Protein AF-A0A1Y3BLN6-F1 (afdb_monomer_lite)

pLDDT: mean 83.05, std 11.74, range [38.03, 96.38]

Radius of gyration: 15.14 Å; chains: 1; bounding box: 24×34×41 Å

Structure (mmCIF, N/CA/C/O backbone):
data_AF-A0A1Y3BLN6-F1
#
_entry.id   AF-A0A1Y3BLN6-F1
#
loop_
_atom_site.group_PDB
_atom_site.id
_atom_site.type_symbol
_atom_site.label_atom_id
_atom_site.label_alt_id
_atom_site.label_comp_id
_atom_site.label_asym_id
_atom_site.label_entity_id
_atom_site.label_seq_id
_atom_site.pdbx_PDB_ins_code
_atom_site.Cartn_x
_atom_site.Cartn_y
_atom_site.Cartn_z
_atom_site.occupancy
_atom_site.B_iso_or_equiv
_atom_site.auth_seq_id
_atom_site.auth_comp_id
_atom_site.auth_asym_id
_atom_site.auth_atom_id
_atom_site.pdbx_PDB_model_num
ATOM 1 N N . MET A 1 1 ? 2.374 11.157 -2.993 1.00 68.62 1 MET A N 1
ATOM 2 C CA . MET A 1 1 ? 1.376 12.250 -2.887 1.00 68.62 1 MET A CA 1
ATOM 3 C C . MET A 1 1 ? 1.463 13.146 -4.117 1.00 68.62 1 MET A C 1
ATOM 5 O O . MET A 1 1 ? 2.516 13.733 -4.378 1.00 68.62 1 MET A O 1
ATOM 9 N N . ALA A 1 2 ? 0.382 13.194 -4.888 1.00 78.00 2 ALA A N 1
ATOM 10 C CA . ALA A 1 2 ? 0.266 13.909 -6.151 1.00 78.00 2 ALA A CA 1
ATOM 11 C C . ALA A 1 2 ? 0.344 15.436 -5.967 1.00 78.00 2 ALA A C 1
ATOM 13 O O . ALA A 1 2 ? 0.038 15.980 -4.905 1.00 78.00 2 ALA A O 1
ATOM 14 N N . ALA A 1 3 ? 0.724 16.160 -7.025 1.00 78.50 3 ALA A N 1
ATOM 15 C CA . ALA A 1 3 ? 0.896 17.615 -6.974 1.00 78.50 3 ALA A CA 1
ATOM 16 C C . ALA A 1 3 ? -0.381 18.362 -6.537 1.00 78.50 3 ALA A C 1
ATOM 18 O O . ALA A 1 3 ? -0.307 19.341 -5.796 1.00 78.50 3 ALA A O 1
ATOM 19 N N . ASN A 1 4 ? -1.557 17.878 -6.947 1.00 82.44 4 ASN 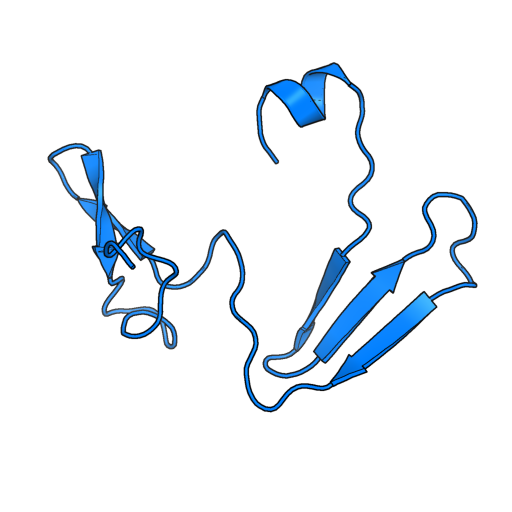A N 1
ATOM 20 C CA . ASN A 1 4 ? -2.842 18.461 -6.553 1.00 82.44 4 ASN A CA 1
ATOM 21 C C . ASN A 1 4 ? -3.187 18.206 -5.078 1.00 82.44 4 ASN A C 1
ATOM 23 O O . ASN A 1 4 ? -3.806 19.059 -4.447 1.00 82.44 4 ASN A O 1
ATOM 27 N N . GLU A 1 5 ? -2.764 17.075 -4.515 1.00 86.88 5 GLU A N 1
ATOM 28 C CA . GLU A 1 5 ? -2.955 16.760 -3.093 1.00 86.88 5 GLU A CA 1
ATOM 29 C C . GLU A 1 5 ? -2.094 17.677 -2.222 1.00 86.88 5 GLU A C 1
ATOM 31 O O . GLU A 1 5 ? -2.589 18.255 -1.254 1.00 86.88 5 GLU A O 1
ATOM 36 N N . LYS A 1 6 ? -0.840 17.909 -2.639 1.00 87.38 6 LYS A N 1
ATOM 37 C CA . LYS A 1 6 ? 0.064 18.863 -1.981 1.00 87.38 6 LYS A CA 1
ATOM 38 C C . LYS A 1 6 ? -0.488 20.290 -2.011 1.00 87.38 6 LYS A C 1
ATOM 40 O O . LYS A 1 6 ? -0.476 20.962 -0.988 1.00 87.38 6 LYS A O 1
ATOM 45 N N . LYS A 1 7 ? -1.024 20.745 -3.154 1.00 92.06 7 LYS A N 1
ATOM 46 C CA . LYS A 1 7 ? -1.637 22.085 -3.288 1.00 92.06 7 LYS A CA 1
ATOM 47 C C . LYS A 1 7 ? -2.825 22.306 -2.350 1.00 92.06 7 LYS A C 1
ATOM 49 O O . LYS A 1 7 ? -3.098 23.440 -1.980 1.00 92.06 7 LYS A O 1
ATOM 54 N N . ARG A 1 8 ? -3.546 21.239 -2.002 1.00 90.31 8 ARG A N 1
ATOM 55 C CA . ARG A 1 8 ? -4.735 21.288 -1.140 1.00 90.31 8 ARG A CA 1
ATOM 56 C C . ARG A 1 8 ? -4.426 20.979 0.325 1.00 90.31 8 ARG A C 1
ATOM 58 O O . ARG A 1 8 ? -5.365 20.886 1.107 1.00 90.31 8 ARG A O 1
ATOM 65 N N . SER A 1 9 ? -3.151 20.795 0.684 1.00 87.75 9 SER A N 1
ATOM 66 C CA . SER A 1 9 ? -2.726 20.355 2.019 1.00 87.75 9 SER A CA 1
ATOM 67 C C . SER A 1 9 ? -3.495 19.117 2.501 1.00 87.75 9 SER A C 1
ATOM 69 O O . SER A 1 9 ? -3.950 19.056 3.642 1.00 87.75 9 SER A O 1
ATOM 71 N N . ALA A 1 10 ? -3.689 18.139 1.608 1.00 88.12 10 ALA A N 1
ATOM 72 C CA . ALA A 1 10 ? -4.398 16.909 1.942 1.00 88.12 10 ALA A CA 1
ATOM 73 C C . ALA A 1 10 ? -3.638 16.107 3.012 1.00 88.12 10 ALA A C 1
ATOM 75 O O . ALA A 1 10 ? -2.413 15.982 2.956 1.00 88.12 10 ALA A O 1
ATOM 76 N N . LYS A 1 11 ? -4.373 15.531 3.970 1.00 89.56 11 LYS A N 1
ATOM 77 C CA . LYS A 1 11 ? -3.819 14.643 4.998 1.00 89.56 11 LYS A CA 1
ATOM 78 C C . LYS A 1 11 ? -3.802 13.197 4.500 1.00 89.56 11 LYS A C 1
ATOM 80 O O . LYS A 1 11 ? -4.790 12.716 3.946 1.00 89.56 11 LYS A O 1
ATOM 85 N N . THR A 1 12 ? -2.700 12.489 4.734 1.00 88.62 12 THR A N 1
ATOM 86 C CA . THR A 1 12 ? -2.617 11.044 4.488 1.00 88.62 12 THR A CA 1
ATOM 87 C C . THR A 1 12 ? -3.372 10.300 5.583 1.00 88.62 12 THR A C 1
ATOM 89 O O . THR A 1 12 ? -2.974 10.355 6.742 1.00 88.62 12 THR A O 1
ATOM 92 N N . ILE A 1 13 ? -4.439 9.589 5.219 1.00 93.19 13 ILE A N 1
ATOM 93 C CA . ILE A 1 13 ? -5.270 8.842 6.180 1.00 93.19 13 ILE A CA 1
ATOM 94 C C . ILE A 1 13 ? -5.073 7.326 6.117 1.00 93.19 13 ILE A C 1
ATOM 96 O O . ILE A 1 13 ? -5.562 6.627 6.992 1.00 93.19 13 ILE A O 1
ATOM 100 N N . VAL A 1 14 ? -4.351 6.800 5.127 1.00 92.38 14 VAL A N 1
ATOM 101 C CA . VAL A 1 14 ? -4.059 5.361 5.019 1.00 92.38 14 VAL A CA 1
ATOM 102 C C . VAL A 1 14 ? -2.571 5.134 5.248 1.00 92.38 14 VAL A C 1
ATOM 104 O O . VAL A 1 14 ? -1.740 5.802 4.632 1.00 92.38 14 VAL A O 1
ATOM 107 N N . SER A 1 15 ? -2.234 4.191 6.121 1.00 90.38 15 SER A N 1
ATOM 108 C CA . SER A 1 15 ? -0.854 3.811 6.428 1.00 90.38 15 SER A CA 1
ATOM 109 C C . SER A 1 15 ? -0.690 2.300 6.343 1.00 90.38 15 SER A C 1
ATOM 111 O O . SER A 1 15 ? -1.495 1.559 6.904 1.00 90.38 15 SER A O 1
ATOM 113 N N . LEU A 1 16 ? 0.363 1.850 5.665 1.00 88.75 16 LEU A N 1
ATOM 114 C CA . LEU A 1 16 ? 0.789 0.455 5.671 1.00 88.75 16 LEU A CA 1
ATOM 115 C C . LEU A 1 16 ? 1.608 0.188 6.944 1.00 88.75 16 LEU A C 1
ATOM 117 O O . LEU A 1 16 ? 2.495 0.980 7.262 1.00 88.75 16 LEU A O 1
ATOM 121 N N . ILE A 1 17 ? 1.301 -0.884 7.679 1.00 88.25 17 ILE A N 1
ATOM 122 C CA . ILE A 1 17 ? 2.074 -1.286 8.872 1.00 88.25 17 ILE A CA 1
ATOM 123 C C . ILE A 1 17 ? 3.011 -2.444 8.556 1.00 88.25 17 ILE A C 1
ATOM 125 O O . ILE A 1 17 ? 4.172 -2.436 8.957 1.00 88.25 17 ILE A O 1
ATOM 129 N N . ASP A 1 18 ? 2.489 -3.443 7.862 1.00 83.56 18 ASP A N 1
ATOM 130 C CA . ASP A 1 18 ? 3.182 -4.663 7.474 1.00 83.56 18 ASP A CA 1
ATOM 131 C C . ASP A 1 18 ? 2.627 -5.130 6.117 1.00 83.56 18 ASP A C 1
ATOM 133 O O . ASP A 1 18 ? 1.875 -4.415 5.452 1.00 83.56 18 ASP A O 1
ATOM 137 N N . THR A 1 19 ? 3.010 -6.324 5.672 1.00 82.12 19 THR A N 1
ATOM 138 C CA . THR A 1 19 ? 2.627 -6.847 4.354 1.00 82.12 19 THR A CA 1
ATOM 139 C C . THR A 1 19 ? 1.143 -7.203 4.228 1.00 82.12 19 THR A C 1
ATOM 141 O O . THR A 1 19 ? 0.672 -7.406 3.109 1.00 82.12 19 THR A O 1
ATOM 144 N N . ASN A 1 20 ? 0.399 -7.292 5.336 1.00 88.62 20 ASN A N 1
ATOM 145 C CA . ASN A 1 20 ? -0.977 -7.790 5.344 1.00 88.62 20 ASN A CA 1
ATOM 146 C C . ASN A 1 20 ? -1.964 -6.909 6.122 1.00 88.62 20 ASN A C 1
ATOM 148 O O . ASN A 1 20 ? -3.155 -7.217 6.162 1.00 88.62 20 ASN A O 1
ATOM 152 N N . SER A 1 21 ? -1.521 -5.792 6.699 1.00 92.38 21 SER A N 1
ATOM 153 C CA . SER A 1 21 ? -2.389 -4.872 7.415 1.00 92.38 21 SER A CA 1
ATOM 154 C C . SER A 1 21 ? -2.145 -3.396 7.113 1.00 92.38 21 SER A C 1
ATOM 156 O O . SER A 1 21 ? -1.021 -2.902 6.988 1.00 92.38 21 SER A O 1
ATOM 158 N N . ILE A 1 22 ? -3.261 -2.672 7.039 1.00 94.88 22 ILE A N 1
ATOM 159 C CA . ILE A 1 22 ? -3.299 -1.215 6.928 1.00 94.88 22 ILE A CA 1
ATOM 160 C C . ILE A 1 22 ? -3.992 -0.618 8.149 1.00 94.88 22 ILE A C 1
ATOM 162 O O . ILE A 1 22 ? -4.85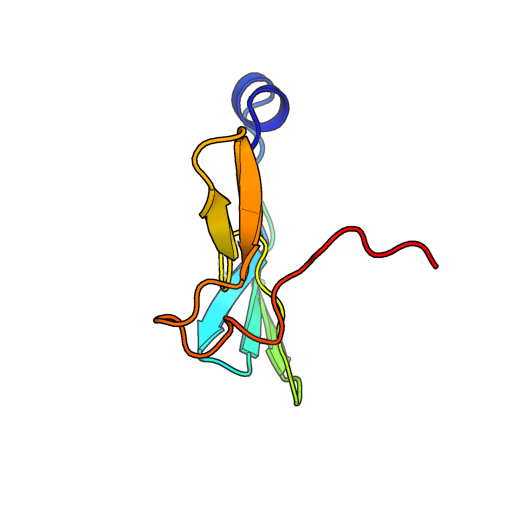6 -1.244 8.774 1.00 94.88 22 ILE A O 1
ATOM 166 N N . ILE A 1 23 ? -3.666 0.635 8.438 1.00 95.50 23 ILE A N 1
ATOM 167 C CA . ILE A 1 23 ? -4.441 1.489 9.327 1.00 95.50 23 ILE A CA 1
ATOM 168 C C . ILE A 1 23 ? -5.095 2.609 8.529 1.00 95.50 23 ILE A C 1
ATOM 170 O O . ILE A 1 23 ? -4.447 3.301 7.744 1.00 95.50 23 ILE A O 1
ATOM 174 N N . LEU A 1 24 ? -6.382 2.808 8.795 1.00 95.38 24 LEU A N 1
ATOM 175 C CA . LEU A 1 24 ? -7.103 4.026 8.478 1.00 95.38 24 LEU A CA 1
ATOM 176 C C . LEU A 1 24 ? -7.064 4.948 9.704 1.00 95.38 24 LEU A C 1
ATOM 178 O O . LEU A 1 24 ? -7.656 4.633 10.738 1.00 95.38 24 LEU A O 1
ATOM 182 N N . ASN A 1 25 ? -6.354 6.064 9.583 1.00 94.69 25 ASN A N 1
ATOM 183 C CA . ASN A 1 25 ? -6.246 7.104 10.598 1.00 94.69 25 ASN A CA 1
ATOM 184 C C . ASN A 1 25 ? -7.367 8.125 10.402 1.00 94.69 25 ASN A C 1
ATOM 186 O O . ASN A 1 25 ? -7.563 8.631 9.293 1.00 94.69 25 ASN A O 1
ATOM 190 N N . HIS A 1 26 ? -8.089 8.465 11.467 1.00 93.44 26 HIS A N 1
ATOM 191 C CA . HIS A 1 26 ? -9.012 9.587 11.409 1.00 93.44 26 HIS A CA 1
ATOM 192 C C . HIS A 1 26 ? -8.223 10.901 11.221 1.00 93.44 26 HIS A C 1
ATOM 194 O O . HIS A 1 26 ? -7.207 11.109 11.884 1.00 93.44 26 HIS A O 1
ATOM 200 N N . PRO A 1 27 ? -8.654 11.806 10.323 1.00 90.00 27 PRO A N 1
ATOM 201 C CA . PRO A 1 27 ? -7.862 12.983 9.947 1.00 90.00 27 PRO A CA 1
ATOM 202 C C . PRO A 1 27 ? -7.661 14.001 11.080 1.00 90.00 27 PRO A C 1
ATOM 204 O O . PRO A 1 27 ? -6.724 14.798 11.018 1.00 90.00 27 PRO A O 1
ATOM 207 N N . GLU A 1 28 ? -8.533 13.987 12.092 1.00 92.56 28 GLU A N 1
ATOM 208 C CA . GLU A 1 28 ? -8.526 14.939 13.218 1.00 92.56 28 GLU A CA 1
ATOM 209 C C . GLU A 1 28 ? -8.417 14.270 14.598 1.00 92.56 28 GLU A C 1
ATOM 211 O O . GLU A 1 28 ? -8.346 14.964 15.604 1.00 92.56 28 GLU A O 1
ATOM 216 N N . ASP A 1 29 ? -8.445 12.936 14.665 1.00 93.75 29 ASP A N 1
ATOM 217 C CA . ASP A 1 29 ? -8.474 12.192 15.932 1.00 93.75 29 ASP A CA 1
ATOM 218 C C . ASP A 1 29 ? -7.478 11.040 15.846 1.00 93.75 29 ASP A C 1
ATOM 220 O O . ASP A 1 29 ? -7.752 9.990 15.267 1.00 93.75 29 ASP A O 1
ATOM 224 N N . GLU A 1 30 ? -6.283 11.256 16.385 1.00 85.12 30 GLU A N 1
ATOM 225 C CA . GLU A 1 30 ? -5.205 10.280 16.283 1.00 85.12 30 GLU A CA 1
ATOM 226 C C . GLU A 1 30 ? -5.472 8.997 17.074 1.00 85.12 30 GLU A C 1
ATOM 228 O O . GLU A 1 30 ? -4.836 7.989 16.778 1.00 85.12 30 GLU A O 1
ATOM 233 N N . GLU A 1 31 ? -6.404 8.991 18.026 1.00 90.75 31 GLU A N 1
ATOM 234 C CA . GLU A 1 31 ? -6.766 7.793 18.793 1.00 90.75 31 GLU A CA 1
ATOM 235 C C . GLU A 1 31 ? -7.789 6.933 18.032 1.00 90.75 31 GLU A C 1
ATOM 237 O O . GLU A 1 31 ? -7.852 5.711 18.196 1.00 90.75 31 GLU A O 1
ATOM 242 N N . ASN A 1 32 ? -8.559 7.542 17.124 1.00 94.12 32 ASN A N 1
ATOM 243 C CA . ASN A 1 32 ? -9.534 6.843 16.295 1.00 94.12 32 ASN A CA 1
ATOM 244 C C . ASN A 1 32 ? -8.878 6.247 15.043 1.00 94.12 32 ASN A C 1
ATOM 246 O O . ASN A 1 32 ? -8.894 6.810 13.943 1.00 94.12 32 ASN A O 1
ATOM 250 N N . ARG A 1 33 ? -8.298 5.060 15.224 1.00 94.62 33 ARG A N 1
ATOM 251 C CA . ARG A 1 33 ? -7.668 4.282 14.156 1.00 94.62 33 ARG A CA 1
ATOM 252 C C . ARG A 1 33 ? -8.409 2.977 13.931 1.00 94.62 33 ARG A C 1
ATOM 254 O O . ARG A 1 33 ? -8.785 2.282 14.872 1.00 94.62 33 ARG A O 1
ATOM 261 N N . LYS A 1 34 ? -8.569 2.603 12.663 1.00 96.38 34 LYS A N 1
ATOM 262 C CA . LYS A 1 34 ? -9.122 1.299 12.278 1.00 96.38 34 LYS A CA 1
ATOM 263 C C . LYS A 1 34 ? -8.056 0.470 11.591 1.00 96.38 34 LYS A C 1
ATOM 265 O O . LYS A 1 34 ? -7.512 0.894 10.575 1.00 96.38 34 LYS A O 1
ATOM 270 N N . ARG A 1 35 ? -7.782 -0.714 12.137 1.00 95.00 35 ARG A N 1
ATOM 271 C CA . ARG A 1 35 ? -6.891 -1.696 11.517 1.00 95.00 35 ARG A CA 1
ATOM 272 C C . ARG A 1 35 ? -7.698 -2.638 10.634 1.00 95.00 35 ARG A C 1
ATOM 274 O O . ARG A 1 35 ? -8.710 -3.178 11.072 1.00 95.00 35 ARG A O 1
ATOM 281 N N . PHE A 1 36 ? -7.208 -2.858 9.422 1.00 95.19 36 PHE A N 1
ATOM 282 C CA . PHE A 1 36 ? -7.737 -3.847 8.492 1.00 95.19 36 PHE A CA 1
ATOM 283 C C . PHE A 1 36 ? -6.636 -4.840 8.151 1.00 95.19 36 PHE A C 1
ATOM 285 O O . PHE A 1 36 ? -5.481 -4.444 8.002 1.00 95.19 36 PHE A O 1
ATOM 292 N N . ILE A 1 37 ? -7.004 -6.113 8.048 1.00 95.00 37 ILE A N 1
ATOM 293 C CA . ILE A 1 37 ? -6.097 -7.209 7.715 1.00 95.00 37 ILE A CA 1
ATOM 294 C C . ILE A 1 37 ? -6.642 -7.874 6.456 1.00 95.00 37 ILE A C 1
ATOM 296 O O . ILE A 1 37 ? -7.840 -8.144 6.374 1.00 95.00 37 ILE A O 1
ATOM 300 N N . TYR A 1 38 ? -5.764 -8.113 5.493 1.00 89.94 38 TYR A N 1
ATOM 301 C CA . TYR A 1 38 ? -6.083 -8.703 4.203 1.00 89.94 38 TYR A CA 1
ATOM 302 C C . TYR A 1 38 ? -5.101 -9.822 3.892 1.00 89.94 38 TYR A C 1
ATOM 304 O O . TYR A 1 38 ? -3.966 -9.805 4.356 1.00 89.94 38 TYR A O 1
ATOM 312 N N . ASP A 1 39 ? -5.499 -10.756 3.036 1.00 88.50 39 ASP A N 1
ATOM 313 C CA . ASP A 1 39 ? -4.566 -11.759 2.515 1.00 88.50 39 ASP A CA 1
ATOM 314 C C . ASP A 1 39 ? -3.487 -11.122 1.626 1.00 88.50 39 ASP A C 1
ATOM 316 O O . ASP A 1 39 ? -2.376 -11.640 1.522 1.00 88.50 39 ASP A O 1
ATOM 320 N N . ARG A 1 40 ? -3.819 -9.998 0.969 1.00 79.94 40 ARG A N 1
ATOM 321 C CA . ARG A 1 40 ? -2.923 -9.237 0.088 1.00 79.94 40 ARG A CA 1
ATOM 322 C C . ARG A 1 40 ? -3.209 -7.740 0.156 1.00 79.94 40 ARG A C 1
ATOM 324 O O . ARG A 1 40 ? -4.369 -7.335 0.218 1.00 79.94 40 ARG A O 1
ATOM 331 N N . ILE A 1 41 ? -2.152 -6.932 0.073 1.00 84.06 41 ILE A N 1
ATOM 332 C CA . ILE A 1 41 ? -2.227 -5.472 -0.036 1.00 84.06 41 ILE A CA 1
ATOM 333 C C . ILE A 1 41 ? -1.402 -5.017 -1.236 1.00 84.06 41 ILE A C 1
ATOM 335 O O . ILE A 1 41 ? -0.254 -5.422 -1.397 1.00 84.06 41 ILE A O 1
ATOM 339 N N . PHE A 1 42 ? -1.986 -4.132 -2.039 1.00 81.44 42 PHE A N 1
ATOM 340 C CA . PHE A 1 42 ? -1.307 -3.449 -3.134 1.00 81.44 42 PHE A CA 1
ATOM 341 C C . PHE A 1 42 ? -1.092 -1.991 -2.733 1.00 81.44 42 PHE A C 1
ATOM 343 O O . PHE A 1 42 ? -2.051 -1.298 -2.383 1.00 81.44 42 PHE A O 1
ATOM 350 N N . TRP A 1 43 ? 0.159 -1.529 -2.751 1.00 80.44 43 TRP A N 1
ATOM 351 C CA . TRP A 1 43 ? 0.515 -0.160 -2.384 1.00 80.44 43 TRP A CA 1
ATOM 352 C C . TRP A 1 43 ? 0.923 0.634 -3.621 1.00 80.44 43 TRP A C 1
ATOM 354 O O . TRP A 1 43 ? 1.636 0.140 -4.489 1.00 80.44 43 TRP A O 1
ATOM 364 N N . SER A 1 44 ? 0.473 1.883 -3.708 1.00 72.06 44 SER A N 1
ATOM 365 C CA . SER A 1 44 ? 0.535 2.714 -4.920 1.00 72.06 44 SER A CA 1
ATOM 366 C C . SER A 1 44 ? 1.944 3.109 -5.382 1.00 72.06 44 SER A C 1
ATOM 368 O O . SER A 1 44 ? 2.080 3.758 -6.417 1.00 72.06 44 SER A O 1
ATOM 370 N N . HIS A 1 45 ? 2.985 2.737 -4.638 1.00 71.75 45 HIS A N 1
ATOM 371 C CA . HIS A 1 45 ? 4.384 3.039 -4.945 1.00 71.75 45 HIS A CA 1
ATOM 372 C C . HIS A 1 45 ? 5.302 1.806 -4.895 1.00 71.75 45 HIS A C 1
ATOM 374 O O . HIS A 1 45 ? 6.515 1.974 -4.937 1.00 71.75 45 HIS A O 1
ATOM 380 N N . ASP A 1 46 ? 4.737 0.597 -4.830 1.00 78.94 46 ASP A N 1
ATOM 381 C CA . ASP A 1 46 ? 5.505 -0.645 -4.716 1.00 78.94 46 ASP A CA 1
ATOM 382 C C . ASP A 1 46 ? 5.412 -1.503 -5.980 1.00 78.94 46 ASP A C 1
ATOM 384 O O . ASP A 1 46 ? 4.398 -1.520 -6.679 1.00 78.94 46 ASP A O 1
ATOM 388 N N . GLY A 1 47 ? 6.46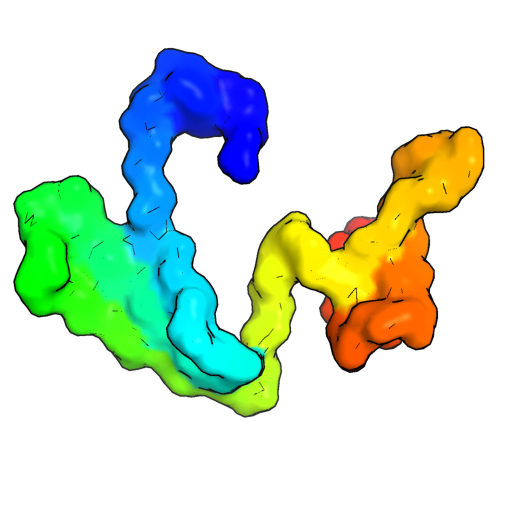7 -2.286 -6.220 1.00 77.12 47 GLY A N 1
ATOM 389 C CA . GLY A 1 47 ? 6.483 -3.328 -7.247 1.00 77.12 47 GLY A CA 1
ATOM 390 C C . GLY A 1 47 ? 6.759 -2.845 -8.670 1.00 77.12 47 GLY A C 1
ATOM 391 O O . GLY A 1 47 ? 6.846 -3.677 -9.566 1.00 77.12 47 GLY A O 1
ATOM 392 N N . PHE A 1 48 ? 6.938 -1.545 -8.907 1.00 82.44 48 PHE A N 1
ATOM 393 C CA . PHE A 1 48 ? 7.233 -1.023 -10.241 1.00 82.44 48 PHE A CA 1
ATOM 394 C C . PHE A 1 48 ? 8.464 -0.121 -10.268 1.00 82.44 48 PHE A C 1
ATOM 396 O O . PHE A 1 48 ? 8.808 0.533 -9.287 1.00 82.44 48 PHE A O 1
ATOM 403 N N . THR A 1 49 ? 9.093 -0.057 -11.436 1.00 87.06 49 THR A N 1
ATOM 404 C CA . THR A 1 49 ? 10.193 0.850 -11.765 1.00 87.06 49 THR A CA 1
ATOM 405 C C . THR A 1 49 ? 9.903 1.566 -13.082 1.00 87.06 49 THR A C 1
ATOM 407 O O . THR A 1 49 ? 9.023 1.162 -13.842 1.00 87.06 49 THR A O 1
ATOM 410 N N . GLU A 1 50 ? 10.618 2.650 -13.357 1.00 86.56 50 GLU A N 1
ATOM 411 C CA . GLU A 1 50 ? 10.469 3.407 -14.599 1.00 86.56 50 GLU A CA 1
ATOM 412 C C . GLU A 1 50 ? 11.488 2.913 -15.635 1.00 86.56 50 GLU A C 1
ATOM 414 O O . GLU A 1 50 ? 12.704 2.979 -15.434 1.00 86.56 50 GLU A O 1
ATOM 419 N N . ALA A 1 51 ? 10.991 2.393 -16.756 1.00 85.75 51 ALA A N 1
ATOM 420 C CA . ALA A 1 51 ? 11.817 2.024 -17.895 1.00 85.75 51 ALA A CA 1
ATOM 421 C C . ALA A 1 51 ? 12.347 3.275 -18.620 1.00 85.75 51 ALA A C 1
ATOM 423 O O . ALA A 1 51 ? 11.810 4.372 -18.500 1.00 85.75 51 ALA A O 1
ATOM 424 N N . GLN A 1 52 ? 13.381 3.112 -19.452 1.00 87.50 52 GLN A N 1
ATOM 425 C CA . GLN A 1 52 ? 14.017 4.229 -20.177 1.00 87.50 52 GLN A CA 1
ATOM 426 C C . GLN A 1 52 ? 13.063 5.022 -21.089 1.00 87.50 52 GLN A C 1
ATOM 428 O O . GLN A 1 52 ? 13.347 6.162 -21.443 1.00 87.50 52 GLN A O 1
ATOM 433 N N . ASN A 1 53 ? 11.943 4.421 -21.488 1.00 85.38 53 ASN A N 1
ATOM 434 C CA . ASN A 1 53 ? 10.898 5.047 -22.296 1.00 85.38 53 ASN A CA 1
ATOM 435 C C . ASN A 1 53 ? 9.808 5.749 -21.457 1.00 85.38 53 ASN A C 1
ATOM 437 O O . ASN A 1 53 ? 8.807 6.179 -22.026 1.00 85.38 53 ASN A O 1
ATOM 441 N N . GLY A 1 54 ? 9.979 5.845 -20.134 1.00 82.25 54 GLY A N 1
ATOM 442 C CA . GLY A 1 54 ? 9.031 6.471 -19.209 1.00 82.25 54 GLY A CA 1
ATOM 443 C C . GLY A 1 54 ? 7.821 5.603 -18.849 1.00 82.25 54 GLY A C 1
ATOM 444 O O . GLY A 1 54 ? 6.890 6.089 -18.208 1.00 82.25 54 GLY A O 1
ATOM 445 N N . LEU A 1 55 ? 7.789 4.333 -19.272 1.00 82.44 55 LEU A N 1
ATOM 446 C CA . LEU A 1 55 ? 6.740 3.399 -18.864 1.00 82.44 55 LEU A CA 1
ATOM 447 C C . LEU A 1 55 ? 7.046 2.817 -17.485 1.00 82.44 55 LEU A C 1
ATOM 449 O O . LEU A 1 55 ? 8.183 2.445 -17.198 1.00 82.44 55 LEU A O 1
ATOM 453 N N . LEU A 1 56 ? 6.008 2.678 -16.663 1.00 82.56 56 LEU A N 1
ATOM 454 C CA . LEU A 1 56 ? 6.095 1.914 -15.424 1.00 82.56 56 LEU A C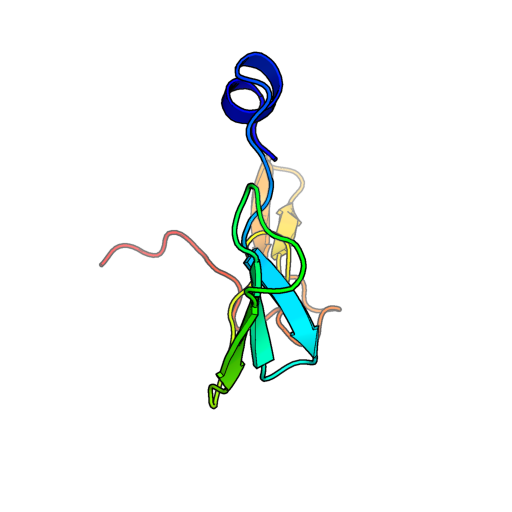A 1
ATOM 455 C C . LEU A 1 56 ? 6.056 0.424 -15.769 1.00 82.56 56 LEU A C 1
ATOM 457 O O . LEU A 1 56 ? 5.130 -0.033 -16.437 1.00 82.56 56 LEU A O 1
ATOM 461 N N . VAL A 1 57 ? 7.076 -0.310 -15.341 1.00 85.06 57 VAL A N 1
ATOM 462 C CA . VAL A 1 57 ? 7.228 -1.750 -15.569 1.00 85.06 57 VAL A CA 1
ATOM 463 C C . VAL A 1 57 ? 7.463 -2.466 -14.245 1.00 85.06 57 VAL A C 1
ATOM 465 O O . VAL A 1 57 ? 7.899 -1.847 -13.276 1.00 85.06 57 VAL A O 1
ATOM 468 N N . ALA A 1 58 ? 7.213 -3.773 -14.220 1.00 85.19 58 ALA A N 1
ATOM 469 C CA . ALA A 1 58 ? 7.517 -4.638 -13.085 1.00 85.19 58 ALA A CA 1
ATOM 470 C C . ALA A 1 58 ? 8.961 -4.446 -12.587 1.00 85.19 58 ALA A C 1
ATOM 472 O O . ALA A 1 58 ? 9.920 -4.549 -13.361 1.00 85.19 58 ALA A O 1
ATOM 473 N N . ASP A 1 59 ? 9.123 -4.206 -11.286 1.00 86.88 59 ASP A N 1
ATOM 474 C CA . ASP A 1 59 ? 10.432 -4.223 -10.639 1.00 86.88 59 ASP A CA 1
ATOM 475 C C . ASP A 1 59 ? 10.786 -5.650 -10.205 1.00 86.88 59 ASP A C 1
ATOM 477 O O . ASP A 1 59 ? 10.401 -6.103 -9.129 1.00 86.88 59 ASP A O 1
ATOM 481 N N . ASN A 1 60 ? 11.576 -6.347 -11.023 1.00 84.06 60 ASN A N 1
ATOM 482 C CA . ASN A 1 60 ? 12.011 -7.726 -10.762 1.00 84.06 60 ASN A CA 1
ATOM 483 C C . ASN A 1 60 ? 12.889 -7.887 -9.505 1.00 84.06 60 ASN A C 1
ATOM 485 O O . ASN A 1 60 ? 13.198 -9.012 -9.116 1.00 84.06 60 ASN A O 1
ATOM 489 N N . THR A 1 61 ? 13.340 -6.789 -8.892 1.00 84.12 61 THR A N 1
ATOM 490 C CA . THR A 1 61 ? 14.101 -6.813 -7.633 1.00 84.12 61 THR A CA 1
ATOM 491 C C . THR A 1 61 ? 13.214 -6.616 -6.405 1.00 84.12 61 THR A C 1
ATOM 493 O O . THR A 1 61 ? 13.649 -6.875 -5.281 1.00 84.12 61 THR A O 1
ATOM 496 N N . HIS A 1 62 ? 11.960 -6.209 -6.609 1.00 80.56 62 HIS A N 1
ATOM 497 C CA . HIS A 1 62 ? 10.983 -6.017 -5.553 1.00 80.56 62 HIS A CA 1
ATOM 498 C C . HIS A 1 62 ? 10.145 -7.293 -5.355 1.00 80.56 62 HIS A C 1
ATOM 500 O O . HIS A 1 62 ? 9.686 -7.879 -6.335 1.00 80.56 62 HIS A O 1
ATOM 506 N N . PRO A 1 63 ? 9.830 -7.702 -4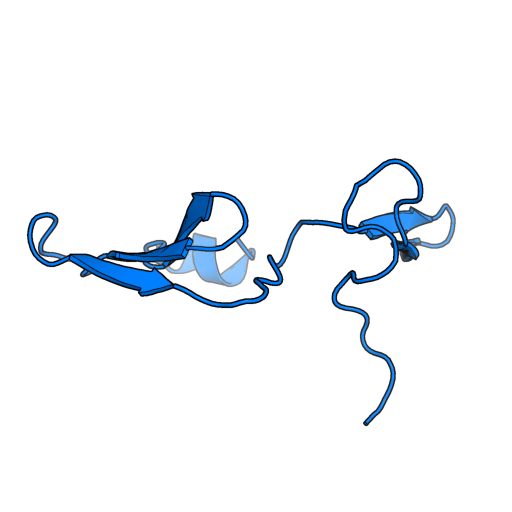.110 1.00 80.62 63 PRO A N 1
ATOM 507 C CA . PRO A 1 63 ? 8.936 -8.841 -3.851 1.00 80.62 63 PRO A CA 1
ATOM 508 C C . PRO A 1 63 ? 7.556 -8.714 -4.514 1.00 80.62 63 PRO A C 1
ATOM 510 O O . PRO A 1 63 ? 6.919 -9.713 -4.828 1.00 80.62 63 PRO A O 1
ATOM 513 N N . ASN A 1 64 ? 7.117 -7.473 -4.748 1.00 75.00 64 ASN A N 1
ATOM 514 C CA . ASN A 1 64 ? 5.849 -7.151 -5.414 1.00 75.00 64 ASN A CA 1
ATOM 515 C C . ASN A 1 64 ? 6.002 -6.877 -6.924 1.00 75.00 64 ASN A C 1
ATOM 517 O O . ASN A 1 64 ? 5.059 -6.391 -7.540 1.00 75.00 64 ASN A O 1
ATOM 521 N N . GLY A 1 65 ? 7.170 -7.159 -7.513 1.00 74.19 65 GLY A N 1
ATOM 522 C CA . GLY A 1 65 ? 7.482 -6.914 -8.924 1.00 74.19 65 GLY A CA 1
ATOM 523 C C . GLY A 1 65 ? 6.477 -7.518 -9.895 1.00 74.19 65 GLY A C 1
ATOM 524 O O . GLY A 1 65 ? 6.022 -6.867 -10.826 1.00 74.19 65 GLY A O 1
ATOM 525 N N . GLU A 1 66 ? 6.072 -8.759 -9.630 1.00 73.31 66 GLU A N 1
ATOM 526 C CA . GLU A 1 66 ? 5.126 -9.508 -10.467 1.00 73.31 66 GLU A CA 1
ATOM 527 C C . GLU A 1 66 ? 3.658 -9.100 -10.262 1.00 73.31 66 GLU A C 1
ATOM 529 O O . GLU A 1 66 ? 2.776 -9.597 -10.959 1.00 73.31 66 GLU A O 1
ATOM 534 N N . ILE A 1 67 ? 3.374 -8.236 -9.283 1.00 71.31 67 ILE A N 1
ATOM 535 C CA . ILE A 1 67 ? 2.011 -7.910 -8.837 1.00 71.31 67 ILE A CA 1
ATOM 536 C C . ILE A 1 67 ? 1.790 -6.403 -8.657 1.00 71.31 67 ILE A C 1
ATOM 538 O O . ILE A 1 67 ? 0.923 -5.981 -7.889 1.00 71.31 67 ILE A O 1
ATOM 542 N N . TYR A 1 68 ? 2.591 -5.583 -9.334 1.00 72.00 68 TYR A N 1
ATOM 543 C CA . TYR A 1 68 ? 2.434 -4.134 -9.312 1.00 72.00 68 TYR A CA 1
ATOM 544 C C . TYR A 1 68 ? 1.104 -3.703 -9.929 1.00 72.00 68 TYR A C 1
ATOM 546 O O . TYR A 1 68 ? 0.524 -4.396 -10.763 1.00 72.00 68 TYR A O 1
ATOM 554 N N . ALA A 1 69 ? 0.607 -2.547 -9.495 1.00 63.78 69 ALA A N 1
ATOM 555 C CA . ALA A 1 69 ? -0.618 -1.980 -10.037 1.00 63.78 69 ALA A CA 1
ATOM 556 C C . ALA A 1 69 ? -0.345 -1.410 -11.438 1.00 63.78 69 ALA A C 1
ATOM 558 O O . ALA A 1 69 ? -0.039 -0.225 -11.585 1.00 63.78 69 ALA A O 1
ATOM 559 N N . ASP A 1 70 ? -0.425 -2.256 -12.462 1.00 64.69 70 ASP A N 1
ATOM 560 C CA . ASP A 1 70 ? -0.449 -1.810 -13.847 1.00 64.69 70 ASP A CA 1
ATOM 561 C C . ASP A 1 70 ? -1.861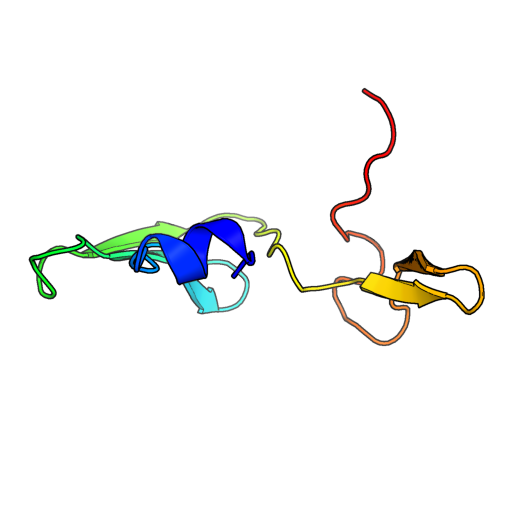 -1.392 -14.282 1.00 64.69 70 ASP A C 1
ATOM 563 O O . ASP A 1 70 ? -2.876 -1.694 -13.655 1.00 64.69 70 ASP A O 1
ATOM 567 N N . GLN A 1 71 ? -1.926 -0.602 -15.352 1.00 54.41 71 GLN A N 1
ATOM 568 C CA . GLN A 1 71 ? -3.186 -0.220 -15.990 1.00 54.41 71 GLN A CA 1
ATOM 569 C C . GLN A 1 71 ? -3.600 -1.249 -17.052 1.00 54.41 71 GLN A C 1
ATOM 571 O O . GLN A 1 71 ? -4.107 -0.850 -18.105 1.00 54.41 71 GLN A O 1
ATOM 576 N N . ILE A 1 72 ? -3.348 -2.552 -16.852 1.00 51.41 72 ILE A N 1
ATOM 577 C CA . ILE A 1 72 ? -3.810 -3.547 -17.826 1.00 51.41 72 ILE A CA 1
ATOM 578 C C . ILE A 1 72 ? -5.341 -3.477 -17.872 1.00 51.41 72 ILE A C 1
ATOM 580 O O . ILE A 1 72 ? -6.028 -3.714 -16.880 1.00 51.41 72 ILE A O 1
ATOM 584 N N . TYR A 1 73 ? -5.838 -3.053 -19.038 1.00 40.47 73 TYR A N 1
ATOM 585 C CA . TYR A 1 73 ? -7.243 -2.835 -19.368 1.00 40.47 73 TYR A CA 1
ATOM 586 C C . TYR A 1 73 ? -8.129 -3.965 -18.819 1.00 40.47 73 TYR A C 1
ATOM 588 O O . TYR A 1 73 ? -7.941 -5.127 -19.185 1.00 40.47 73 TYR A O 1
ATOM 596 N N . ILE A 1 74 ? -9.101 -3.597 -17.978 1.00 38.03 74 ILE A N 1
ATOM 597 C CA . ILE A 1 74 ? -10.316 -4.392 -17.734 1.00 38.03 74 ILE A CA 1
ATOM 598 C C . ILE A 1 74 ? -11.220 -4.258 -18.961 1.00 38.03 74 ILE A C 1
ATOM 600 O O . ILE A 1 74 ? -11.353 -3.111 -19.454 1.00 38.03 74 ILE A O 1
#

Secondary structure (DSSP, 8-state):
--HHHHHTTPPP-EEE-SSSEEEEE-SS-TT-EEEEE-S----TTSSEEE-TTS-EEE-TTSTTGGG-------

Sequence (74 aa):
MAANEKKRSAKTIVSLIDTNSIILNHPEDEENRKRFIYDRIFWSHDGFTEAQNGLLVADNTHPNGEIYADQIYI

Organism: Euroglyphus maynei (NCBI:txid6958)

Foldseek 3Di:
DDPVCVVVVHDDQWADDDQFKIWGADRPDRVDIDIDGHPGDADQPFQWDADPVRDTAGDPVGPCSVPHDDPPDD